Protein AF-A0A7V3M2A0-F1 (afdb_monomer_lite)

Foldseek 3Di:
DQDWDKDDDPVDPPQIAIDNDPVRRVVRSVVSVVVVVVVVVVCVPDDDDDDDDDDD

Secondary structure (DSSP, 8-state):
----EEEE-TTSTT-EEEESSHHHHHHHHHHHHHHHHHHHHHHTTSPPPPP-----

Sequence (56 aa):
ERGGFVAYCLTLKGCVSQGETEEEALENIKDAIRTYLLSLEDLKELKPMRTVEVTL

Radius of gyration: 14.94 Å; chains: 1; bounding box: 30×27×39 Å

Structure (mmCIF, N/CA/C/O backbone):
data_AF-A0A7V3M2A0-F1
#
_entry.id   AF-A0A7V3M2A0-F1
#
loop_
_atom_site.group_PDB
_atom_site.id
_atom_site.type_symbol
_atom_site.label_atom_id
_atom_site.label_alt_id
_atom_site.label_comp_id
_atom_site.label_asym_id
_atom_site.label_entity_id
_atom_site.label_seq_id
_atom_site.pdbx_PDB_ins_code
_atom_site.Cartn_x
_atom_site.Cartn_y
_atom_site.Cartn_z
_atom_site.occupancy
_atom_site.B_iso_or_equiv
_atom_site.auth_seq_id
_atom_site.auth_comp_id
_atom_site.auth_asym_id
_atom_site.auth_atom_id
_atom_site.pdbx_PDB_model_num
ATOM 1 N N . GLU A 1 1 ? -14.263 -12.175 16.062 1.00 57.88 1 GLU A N 1
ATOM 2 C CA . GLU A 1 1 ? -13.067 -11.334 15.849 1.00 57.88 1 GLU A CA 1
ATOM 3 C C . GLU A 1 1 ? -13.532 -9.947 15.429 1.00 57.88 1 GLU A C 1
ATOM 5 O O . GLU A 1 1 ? -14.582 -9.859 14.798 1.00 57.88 1 GLU A O 1
ATOM 10 N N . ARG A 1 2 ? -12.843 -8.871 15.833 1.00 65.94 2 ARG A N 1
ATOM 11 C CA . ARG A 1 2 ? -13.089 -7.552 15.228 1.00 65.94 2 ARG A CA 1
ATOM 12 C C . ARG A 1 2 ? -12.428 -7.614 13.852 1.00 65.94 2 ARG A C 1
ATOM 14 O O . ARG A 1 2 ? -11.257 -7.957 13.785 1.00 65.94 2 ARG A O 1
ATOM 21 N N . GLY A 1 3 ? -13.195 -7.435 12.781 1.00 80.75 3 GLY A N 1
ATOM 22 C CA . GLY A 1 3 ? -12.631 -7.431 11.430 1.00 80.75 3 GLY A CA 1
ATOM 23 C C . GLY A 1 3 ? -11.710 -6.225 11.243 1.00 80.75 3 GLY A C 1
ATOM 24 O O . GLY A 1 3 ? -12.024 -5.153 11.757 1.00 80.75 3 GLY A O 1
ATOM 25 N N . GLY A 1 4 ? -10.595 -6.413 10.537 1.00 94.00 4 GLY A N 1
ATOM 26 C CA . GLY A 1 4 ? -9.699 -5.328 10.134 1.00 94.00 4 GLY A CA 1
ATOM 27 C C . GLY A 1 4 ? -10.191 -4.583 8.888 1.00 94.00 4 GLY A C 1
ATOM 28 O O . GLY A 1 4 ? -11.214 -4.925 8.288 1.00 94.00 4 GLY A O 1
ATOM 29 N N . PHE A 1 5 ? -9.428 -3.575 8.482 1.00 97.38 5 PHE A N 1
ATOM 30 C CA . PHE A 1 5 ? -9.645 -2.760 7.2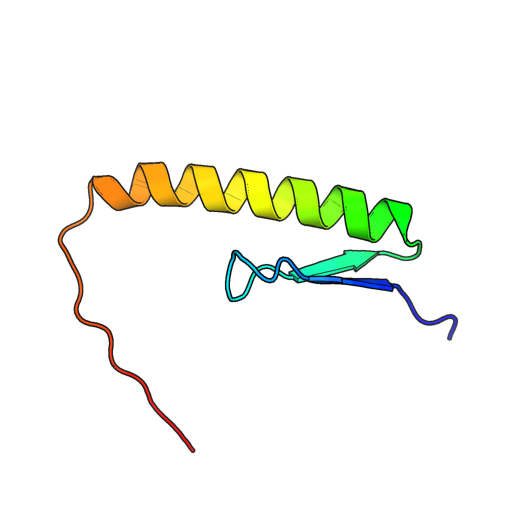92 1.00 97.38 5 PHE A CA 1
ATOM 31 C C . PHE A 1 5 ? -8.698 -3.186 6.174 1.00 97.38 5 PHE A C 1
ATOM 33 O O . PHE A 1 5 ? -7.544 -3.535 6.415 1.00 97.38 5 PHE A O 1
ATOM 40 N N . VAL A 1 6 ? -9.186 -3.121 4.935 1.00 97.06 6 VAL A N 1
ATOM 41 C CA . VAL A 1 6 ? -8.391 -3.372 3.729 1.00 97.06 6 VAL A CA 1
ATOM 42 C C . VAL A 1 6 ? -8.464 -2.144 2.832 1.00 97.06 6 VAL A C 1
ATOM 44 O O . VAL A 1 6 ? -9.551 -1.671 2.500 1.00 97.06 6 VAL A O 1
ATOM 47 N N . ALA A 1 7 ? -7.305 -1.640 2.427 1.00 97.56 7 ALA A N 1
ATOM 48 C CA . ALA A 1 7 ? -7.158 -0.523 1.511 1.00 97.56 7 ALA A CA 1
ATOM 49 C C . ALA A 1 7 ? -6.664 -1.017 0.146 1.00 97.56 7 ALA A C 1
ATOM 51 O O . ALA A 1 7 ? -5.767 -1.856 0.058 1.00 97.56 7 ALA A O 1
ATOM 52 N N . TYR A 1 8 ? -7.227 -0.459 -0.926 1.00 97.38 8 TYR A N 1
ATOM 53 C CA . TYR A 1 8 ? -6.870 -0.781 -2.308 1.00 97.38 8 TYR A CA 1
ATOM 54 C C . TYR A 1 8 ? -6.466 0.486 -3.060 1.00 97.38 8 TYR A C 1
ATOM 56 O O . TYR A 1 8 ? -7.165 1.498 -2.999 1.00 97.38 8 TYR A O 1
ATOM 64 N N . CYS A 1 9 ? -5.389 0.420 -3.843 1.00 96.50 9 CYS A N 1
ATOM 65 C CA . CYS A 1 9 ? -5.073 1.458 -4.821 1.00 96.50 9 CYS A CA 1
ATOM 66 C C . CYS A 1 9 ? -5.601 1.044 -6.201 1.00 96.50 9 CYS A C 1
ATOM 68 O O . CYS A 1 9 ? -5.006 0.214 -6.881 1.00 96.50 9 CYS A O 1
ATOM 70 N N . LEU A 1 10 ? -6.708 1.641 -6.649 1.00 93.38 10 LEU A N 1
ATOM 71 C CA . LEU A 1 10 ? -7.336 1.269 -7.928 1.00 93.38 10 LEU A CA 1
ATOM 72 C C . LEU A 1 10 ? -6.455 1.578 -9.150 1.00 93.38 10 LEU A C 1
ATOM 74 O O . LEU A 1 10 ? -6.554 0.901 -10.172 1.00 93.38 10 LEU A O 1
ATOM 78 N N . THR A 1 11 ? -5.582 2.581 -9.040 1.00 93.00 11 THR A N 1
ATOM 79 C CA . THR A 1 11 ? -4.646 2.969 -10.105 1.00 93.00 11 THR A CA 1
ATOM 80 C C . THR A 1 11 ? -3.487 1.978 -10.244 1.00 93.00 11 THR A C 1
ATOM 82 O O . THR A 1 11 ? -2.971 1.793 -11.345 1.00 93.00 11 THR A O 1
ATOM 85 N N . LEU A 1 12 ? -3.081 1.322 -9.153 1.00 91.69 12 LEU A N 1
ATOM 86 C CA . LEU A 1 12 ? -1.970 0.370 -9.127 1.00 91.69 12 LEU A CA 1
ATOM 87 C C . LEU A 1 12 ? -2.512 -1.043 -8.913 1.00 91.69 12 LEU A C 1
ATOM 89 O O . LEU A 1 12 ? -2.704 -1.487 -7.781 1.00 91.69 12 LEU A O 1
ATOM 93 N N . LYS A 1 13 ? -2.762 -1.761 -10.016 1.00 86.50 13 LYS A N 1
ATOM 94 C CA . LYS A 1 13 ? -3.268 -3.142 -9.962 1.00 86.50 13 LYS A CA 1
ATOM 95 C C . LYS A 1 13 ? -2.407 -4.001 -9.030 1.00 86.50 13 LYS A C 1
ATOM 97 O O . LYS A 1 13 ? -1.193 -4.065 -9.185 1.00 86.50 13 LYS A O 1
ATOM 102 N N . GLY A 1 14 ? -3.061 -4.681 -8.090 1.00 87.31 14 GLY A N 1
ATOM 103 C CA . GLY A 1 14 ? -2.405 -5.557 -7.115 1.00 87.31 14 GLY A CA 1
ATOM 104 C C . GLY A 1 14 ? -1.861 -4.847 -5.872 1.00 87.31 14 GLY A C 1
ATOM 105 O O . GLY A 1 14 ? -1.418 -5.528 -4.953 1.00 87.31 14 GLY A O 1
ATOM 106 N N . CYS A 1 15 ? -1.924 -3.514 -5.794 1.00 95.38 15 CYS A N 1
ATOM 107 C CA . CYS A 1 15 ? -1.533 -2.778 -4.596 1.00 95.38 15 CYS A CA 1
ATOM 108 C C . CYS A 1 15 ? -2.687 -2.771 -3.580 1.00 95.38 15 CYS A C 1
ATOM 110 O O . CYS A 1 15 ? -3.701 -2.084 -3.748 1.00 95.38 15 CYS A O 1
ATOM 112 N N . VAL A 1 16 ? -2.516 -3.579 -2.537 1.00 96.69 16 VAL A N 1
ATOM 113 C CA . VAL A 1 16 ? -3.457 -3.791 -1.436 1.00 96.69 16 VAL A CA 1
ATOM 114 C C . VAL A 1 16 ? -2.690 -3.781 -0.119 1.00 96.69 16 VAL A C 1
ATOM 116 O O . VAL A 1 16 ? -1.537 -4.208 -0.067 1.00 96.69 16 VAL A O 1
ATOM 119 N N . SER A 1 17 ? -3.324 -3.287 0.938 1.00 97.88 17 SER A N 1
ATOM 120 C CA . SER A 1 17 ? -2.779 -3.326 2.290 1.00 97.88 17 SER A CA 1
ATOM 121 C C . SER A 1 17 ? -3.892 -3.465 3.324 1.00 97.88 17 SER A C 1
ATOM 123 O O . SER A 1 17 ? -5.058 -3.233 3.007 1.00 97.88 17 SER A O 1
ATOM 125 N N . GLN A 1 18 ? -3.545 -3.858 4.547 1.00 97.44 18 GLN A N 1
ATOM 126 C CA . GLN A 1 18 ? -4.492 -4.084 5.639 1.00 97.44 18 GLN A CA 1
ATOM 127 C C . GLN A 1 18 ? -4.033 -3.415 6.940 1.00 97.44 18 GLN A C 1
ATOM 129 O O . GLN A 1 18 ? -2.843 -3.143 7.101 1.00 97.44 18 GLN A O 1
ATOM 134 N N . GLY A 1 19 ? -4.967 -3.182 7.860 1.00 97.19 19 GLY A N 1
ATOM 135 C CA . GLY A 1 19 ? -4.710 -2.643 9.198 1.00 97.19 19 GLY A CA 1
ATOM 136 C C . GLY A 1 19 ? -5.873 -2.908 10.155 1.00 97.19 19 GLY A C 1
ATOM 137 O O . GLY A 1 19 ? -6.977 -3.235 9.724 1.00 97.19 19 GLY A O 1
ATOM 138 N N . GLU A 1 20 ? -5.640 -2.775 11.455 1.00 96.50 20 GLU A N 1
ATOM 139 C CA . GLU A 1 20 ? -6.665 -2.909 12.496 1.00 96.50 20 GLU A CA 1
ATOM 140 C C . GLU A 1 20 ? -7.597 -1.685 12.536 1.00 96.50 20 GLU A C 1
ATOM 142 O O . GLU A 1 20 ? -8.760 -1.801 12.929 1.00 96.50 20 GLU A O 1
ATOM 147 N N . THR A 1 21 ? -7.115 -0.519 12.086 1.00 96.69 21 THR A N 1
ATOM 148 C CA . THR A 1 21 ? -7.920 0.697 11.875 1.00 96.69 21 THR A CA 1
ATOM 149 C C . THR A 1 21 ? -7.856 1.185 10.428 1.00 96.69 21 THR A C 1
ATOM 151 O O . THR A 1 21 ? -6.994 0.773 9.645 1.00 96.69 21 THR A O 1
ATOM 154 N N . GLU A 1 22 ? -8.775 2.081 10.063 1.00 96.81 22 GLU A N 1
ATOM 155 C CA . GLU A 1 22 ? -8.773 2.733 8.750 1.00 96.81 22 GLU A CA 1
ATOM 156 C C . GLU A 1 22 ? -7.478 3.527 8.528 1.00 96.81 22 GLU A C 1
ATOM 158 O O . GLU A 1 22 ? -6.871 3.437 7.460 1.00 96.81 22 GLU A O 1
ATOM 163 N N . GLU A 1 23 ? -7.013 4.254 9.547 1.00 97.94 23 GLU A N 1
ATOM 164 C CA . GLU A 1 23 ? -5.777 5.035 9.487 1.00 97.94 23 GLU A CA 1
ATOM 165 C C . GLU A 1 23 ? -4.559 4.144 9.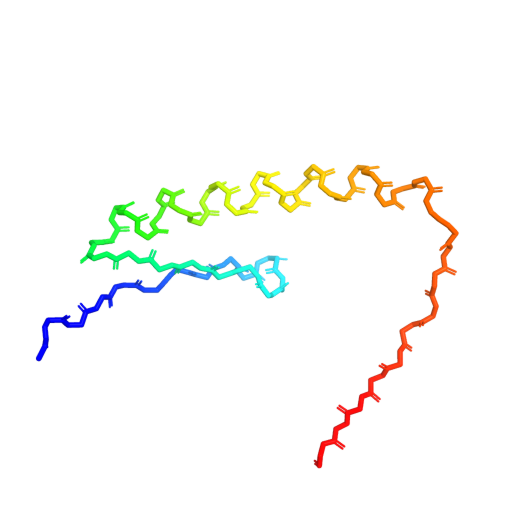253 1.00 97.94 23 GLU A C 1
ATOM 167 O O . GLU A 1 23 ? -3.736 4.462 8.398 1.00 97.94 23 GLU A O 1
ATOM 172 N N . GLU A 1 24 ? -4.470 3.010 9.951 1.00 97.94 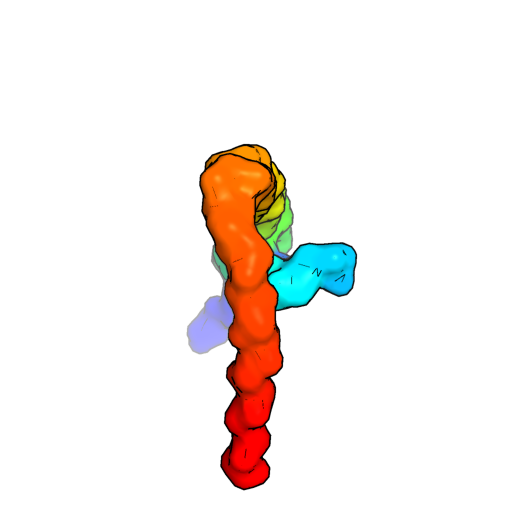24 GLU A N 1
ATOM 173 C CA . GLU A 1 24 ? -3.373 2.059 9.775 1.00 97.94 24 GLU A CA 1
ATOM 174 C C . GLU A 1 24 ? -3.373 1.468 8.359 1.00 97.94 24 GLU A C 1
ATOM 176 O O . GLU A 1 24 ? -2.346 1.474 7.680 1.00 97.94 24 GLU A O 1
ATOM 181 N N . ALA A 1 25 ? -4.530 1.020 7.859 1.00 98.12 25 ALA A N 1
ATOM 182 C CA . ALA A 1 25 ? -4.639 0.516 6.491 1.00 98.12 25 ALA A CA 1
ATOM 183 C C . ALA A 1 25 ? -4.239 1.589 5.455 1.00 98.12 25 ALA A C 1
ATOM 185 O O . ALA A 1 25 ? -3.600 1.276 4.443 1.00 98.12 25 ALA A O 1
ATOM 186 N N . LEU A 1 26 ? -4.572 2.860 5.717 1.00 98.25 26 LEU A N 1
ATOM 187 C CA . LEU A 1 26 ? -4.200 4.005 4.883 1.00 98.25 26 LEU A CA 1
ATOM 188 C C . LEU A 1 26 ? -2.712 4.369 4.967 1.00 98.25 26 LEU A C 1
ATOM 190 O O . LEU A 1 26 ? -2.143 4.820 3.970 1.00 98.25 26 LEU A O 1
ATOM 194 N N . GLU A 1 27 ? -2.063 4.224 6.118 1.00 98.44 27 GLU A N 1
ATOM 195 C CA . GLU A 1 27 ? -0.613 4.402 6.229 1.00 98.44 27 GLU A CA 1
ATOM 196 C C . GLU A 1 27 ? 0.123 3.269 5.517 1.00 98.44 27 GLU A C 1
ATOM 198 O O . GLU A 1 27 ? 0.959 3.531 4.646 1.00 98.44 27 GLU A O 1
ATOM 203 N N . ASN A 1 28 ? -0.293 2.027 5.759 1.00 98.19 28 ASN A N 1
ATOM 204 C CA . ASN A 1 28 ? 0.332 0.852 5.169 1.00 98.19 28 ASN A CA 1
ATOM 205 C C . ASN A 1 28 ? 0.209 0.842 3.633 1.00 98.19 28 ASN A C 1
ATOM 207 O O . ASN A 1 28 ? 1.160 0.478 2.938 1.00 98.19 28 ASN A O 1
ATOM 211 N N . ILE A 1 29 ? -0.930 1.260 3.057 1.00 98.00 29 ILE A N 1
ATOM 212 C CA . ILE A 1 29 ? -1.063 1.355 1.589 1.00 98.00 29 ILE A CA 1
ATOM 213 C C . ILE A 1 29 ? -0.173 2.465 1.006 1.00 98.00 29 ILE A C 1
ATOM 215 O O . ILE A 1 29 ? 0.345 2.307 -0.098 1.00 98.00 29 ILE A O 1
ATOM 219 N N . LYS A 1 30 ? 0.067 3.572 1.726 1.00 98.12 30 LYS A N 1
ATOM 220 C CA . LYS A 1 30 ? 0.976 4.639 1.263 1.00 98.12 30 LYS A CA 1
ATOM 221 C C . LYS A 1 30 ? 2.421 4.152 1.196 1.00 98.12 30 LYS A C 1
ATOM 223 O O . LYS A 1 30 ? 3.123 4.512 0.251 1.00 98.12 30 LYS A O 1
ATOM 228 N N . ASP A 1 31 ? 2.854 3.336 2.156 1.00 97.56 31 ASP A N 1
ATOM 229 C CA . ASP A 1 31 ? 4.163 2.679 2.101 1.00 97.56 31 ASP A CA 1
ATOM 230 C C . ASP A 1 31 ? 4.258 1.699 0.932 1.00 97.56 31 ASP A C 1
ATOM 232 O O . ASP A 1 31 ? 5.200 1.784 0.144 1.00 97.56 31 ASP A O 1
ATOM 236 N N . ALA A 1 32 ? 3.241 0.854 0.736 1.00 96.38 32 ALA A N 1
ATOM 237 C CA . ALA A 1 32 ? 3.198 -0.073 -0.394 1.00 96.38 32 ALA A CA 1
ATOM 238 C C . ALA A 1 32 ? 3.280 0.652 -1.752 1.00 96.38 32 ALA A C 1
ATOM 240 O O . ALA A 1 32 ? 4.003 0.214 -2.648 1.00 96.38 32 ALA A O 1
ATOM 241 N N . ILE A 1 33 ? 2.593 1.792 -1.896 1.00 96.31 33 ILE A N 1
ATOM 242 C CA . ILE A 1 33 ? 2.668 2.643 -3.093 1.00 96.31 33 ILE A CA 1
ATOM 243 C C . ILE A 1 33 ? 4.092 3.178 -3.294 1.00 96.31 33 ILE A C 1
ATOM 245 O O . ILE A 1 33 ? 4.609 3.109 -4.408 1.00 96.31 33 ILE A O 1
ATOM 249 N N . ARG A 1 34 ? 4.749 3.688 -2.241 1.00 95.69 34 ARG A N 1
ATOM 250 C CA . ARG A 1 34 ? 6.138 4.175 -2.329 1.00 95.69 34 ARG A CA 1
ATOM 251 C C . ARG A 1 34 ? 7.083 3.074 -2.802 1.00 95.69 34 ARG A C 1
ATOM 253 O O . ARG A 1 34 ? 7.839 3.290 -3.745 1.00 95.69 34 ARG A O 1
ATOM 260 N N . THR A 1 35 ? 7.003 1.890 -2.197 1.00 92.50 35 THR A N 1
ATOM 261 C CA . THR A 1 35 ? 7.824 0.735 -2.584 1.00 92.50 35 THR A CA 1
ATOM 262 C C . THR A 1 35 ? 7.562 0.304 -4.026 1.00 92.50 35 THR A C 1
ATOM 264 O O . THR A 1 35 ? 8.505 -0.000 -4.751 1.00 92.50 35 THR A O 1
ATOM 267 N N . TYR A 1 36 ? 6.303 0.317 -4.470 1.00 90.94 36 TYR A N 1
ATOM 268 C CA . TYR A 1 36 ? 5.946 0.000 -5.853 1.00 90.94 36 TYR A CA 1
ATOM 269 C C . TYR A 1 36 ? 6.559 0.991 -6.852 1.00 90.94 36 TYR A C 1
ATOM 271 O O . TYR A 1 36 ? 7.084 0.592 -7.885 1.00 90.94 36 TYR A O 1
ATOM 279 N N . LEU A 1 37 ? 6.504 2.291 -6.564 1.00 89.94 37 LEU A N 1
ATOM 280 C CA . LEU A 1 37 ? 7.067 3.301 -7.462 1.00 89.94 37 LEU A CA 1
ATOM 281 C C . LEU A 1 37 ? 8.593 3.195 -7.555 1.00 89.94 37 LEU A C 1
ATOM 283 O O . LEU A 1 37 ? 9.131 3.313 -8.652 1.00 89.94 37 LEU A O 1
ATOM 287 N N . LEU A 1 38 ? 9.268 2.910 -6.438 1.00 89.25 38 LEU A N 1
ATOM 288 C CA . LEU A 1 38 ? 10.712 2.661 -6.425 1.00 89.25 38 LEU A CA 1
ATOM 289 C C . LEU A 1 38 ? 11.080 1.434 -7.269 1.00 89.25 38 LEU A C 1
ATOM 291 O O . LEU A 1 38 ? 11.999 1.499 -8.078 1.00 89.25 38 LEU A O 1
ATOM 295 N N . SER A 1 39 ? 10.321 0.338 -7.166 1.00 85.62 39 SER A N 1
ATOM 296 C CA . SER A 1 39 ? 10.601 -0.848 -7.982 1.00 85.62 39 SER A CA 1
ATOM 297 C C . SER A 1 39 ? 10.382 -0.602 -9.478 1.00 85.62 39 SER A C 1
ATOM 299 O O . SER A 1 39 ? 11.102 -1.165 -10.298 1.00 85.62 39 SER A O 1
ATOM 301 N N . LEU A 1 40 ? 9.446 0.274 -9.869 1.00 83.94 40 LEU A N 1
ATOM 302 C CA . LEU A 1 40 ? 9.297 0.676 -11.272 1.00 83.94 40 LEU A CA 1
ATOM 303 C C . LEU A 1 40 ? 10.526 1.412 -11.815 1.00 83.94 40 LEU A C 1
ATOM 305 O O . LEU A 1 40 ? 10.804 1.303 -13.009 1.00 83.94 40 LEU A O 1
ATOM 309 N N . GLU A 1 41 ? 11.230 2.182 -10.986 1.00 78.94 41 GLU A N 1
ATOM 310 C CA . GLU A 1 41 ? 12.476 2.837 -11.392 1.00 78.94 41 GLU A CA 1
ATOM 311 C C . GLU A 1 41 ? 13.564 1.799 -11.668 1.00 78.94 41 GLU A C 1
ATOM 313 O O . GLU A 1 41 ? 14.184 1.860 -12.729 1.00 78.94 41 GLU A O 1
ATOM 318 N N . ASP A 1 42 ? 13.692 0.784 -10.810 1.00 77.94 42 ASP A N 1
ATOM 319 C CA . ASP A 1 42 ? 14.630 -0.328 -11.008 1.00 77.94 42 ASP A CA 1
ATOM 320 C C . ASP A 1 42 ? 14.300 -1.156 -12.266 1.00 77.94 42 ASP A C 1
ATOM 322 O O . ASP A 1 42 ? 15.190 -1.600 -12.995 1.00 77.94 42 ASP A O 1
ATOM 326 N N . LEU A 1 43 ? 13.009 -1.350 -12.566 1.00 72.31 43 LEU A N 1
ATOM 327 C CA . LEU A 1 43 ? 12.558 -2.120 -13.732 1.00 72.31 43 LEU A CA 1
ATOM 328 C C . LEU A 1 43 ? 12.848 -1.431 -15.074 1.00 72.31 43 LEU A C 1
ATOM 330 O O . LEU A 1 43 ? 12.908 -2.127 -16.090 1.00 72.31 43 LEU A O 1
ATOM 334 N N . LYS A 1 44 ? 13.032 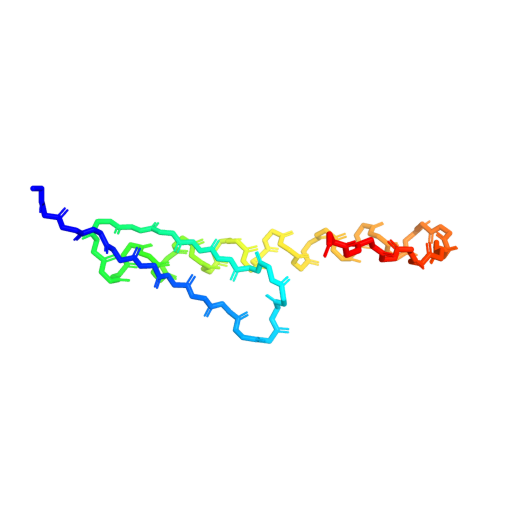-0.102 -15.122 1.00 71.75 44 LYS A N 1
ATOM 335 C CA . LYS A 1 44 ? 13.358 0.608 -16.379 1.00 71.75 44 LYS A CA 1
ATOM 336 C C . LYS A 1 44 ? 14.670 0.128 -17.000 1.00 71.75 44 LYS A C 1
ATOM 338 O O . LYS A 1 44 ? 14.828 0.215 -18.216 1.00 71.75 44 LYS A O 1
ATOM 343 N N . GLU A 1 45 ? 15.562 -0.428 -16.187 1.00 74.69 45 GLU A N 1
ATOM 344 C CA . GLU A 1 45 ? 16.857 -0.956 -16.618 1.00 74.69 45 GLU A CA 1
ATOM 345 C C . GLU A 1 45 ? 16.779 -2.406 -17.134 1.00 74.69 45 GLU A C 1
ATOM 347 O O . GLU A 1 45 ? 17.761 -2.954 -17.644 1.00 74.69 45 GLU A O 1
ATOM 352 N N . LEU A 1 46 ? 15.615 -3.056 -17.036 1.00 75.44 46 LEU A N 1
ATOM 353 C CA . LEU A 1 46 ? 15.428 -4.433 -17.485 1.00 75.44 46 LEU A CA 1
ATOM 354 C C . LEU A 1 46 ? 14.929 -4.510 -18.930 1.00 75.44 46 LEU A C 1
ATOM 356 O O . LEU A 1 46 ? 14.157 -3.686 -19.420 1.00 75.44 46 LEU A O 1
ATOM 360 N N . LYS A 1 47 ? 15.346 -5.571 -19.633 1.00 78.06 47 LYS A N 1
ATOM 361 C CA . LYS A 1 47 ? 14.853 -5.856 -20.986 1.00 78.06 47 LYS A CA 1
ATOM 362 C C . LYS A 1 47 ? 13.341 -6.131 -20.960 1.00 78.06 47 LYS A C 1
ATOM 364 O O . LYS A 1 47 ? 12.877 -6.844 -20.071 1.00 78.06 47 LYS A O 1
ATOM 369 N N . PRO A 1 48 ? 12.582 -5.663 -21.966 1.00 75.06 48 PRO A N 1
ATOM 370 C CA . PRO A 1 48 ? 11.140 -5.874 -22.021 1.00 75.06 48 PRO A CA 1
ATOM 371 C C . PRO A 1 48 ? 10.793 -7.369 -22.086 1.00 75.06 48 PRO A C 1
ATOM 373 O O . PRO A 1 48 ? 11.213 -8.082 -23.000 1.00 75.06 48 PRO A O 1
ATOM 376 N N . MET A 1 49 ? 10.002 -7.833 -21.116 1.00 80.88 49 MET A N 1
ATOM 377 C CA . MET A 1 49 ? 9.418 -9.177 -21.088 1.00 80.88 49 MET A CA 1
ATOM 378 C C . MET A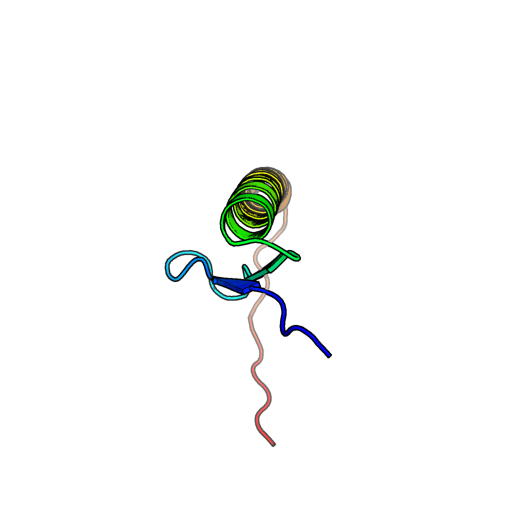 1 49 ? 8.034 -9.193 -21.746 1.00 80.88 49 MET A C 1
ATOM 380 O O . MET A 1 49 ? 7.309 -8.202 -21.733 1.00 80.88 49 MET A O 1
ATOM 384 N N . ARG A 1 50 ? 7.655 -10.344 -22.314 1.00 85.12 50 ARG A N 1
ATOM 385 C CA . ARG A 1 50 ? 6.294 -10.594 -22.812 1.00 85.12 50 ARG A CA 1
ATOM 386 C C . ARG A 1 50 ? 5.447 -11.194 -21.690 1.00 85.12 50 ARG A C 1
ATOM 388 O O . ARG A 1 50 ? 5.880 -12.153 -21.056 1.00 85.12 50 ARG A O 1
ATOM 395 N N . THR A 1 51 ? 4.254 -10.652 -21.473 1.00 84.38 51 THR A N 1
ATOM 396 C CA . THR A 1 51 ? 3.285 -11.178 -20.500 1.00 84.38 51 THR A CA 1
ATOM 397 C C . THR A 1 51 ? 2.595 -12.426 -21.054 1.00 84.38 51 THR A C 1
ATOM 399 O O . THR A 1 51 ? 2.206 -12.445 -22.221 1.00 84.38 51 THR A O 1
ATOM 402 N N . VAL A 1 52 ? 2.426 -13.455 -20.219 1.00 90.00 52 VAL A N 1
ATOM 403 C CA . VAL A 1 52 ? 1.608 -14.644 -20.505 1.00 90.00 52 VAL A CA 1
ATOM 404 C C . VAL A 1 52 ? 0.587 -14.780 -19.379 1.00 90.00 52 VAL A C 1
ATOM 406 O O . VAL A 1 52 ? 0.973 -14.880 -18.217 1.00 90.00 52 VAL A O 1
ATOM 409 N N . GLU A 1 53 ? -0.700 -14.752 -19.714 1.00 89.44 53 GLU A N 1
ATOM 410 C CA . GLU A 1 53 ? -1.798 -14.902 -18.754 1.00 89.44 53 GLU A CA 1
ATOM 411 C C . GLU A 1 53 ? -2.316 -16.347 -18.772 1.00 89.44 53 GLU A C 1
ATOM 413 O O . 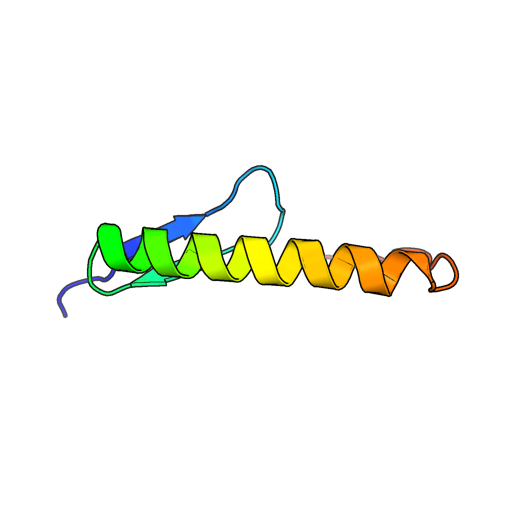GLU A 1 53 ? -2.439 -16.956 -19.835 1.00 89.44 53 GLU A O 1
ATOM 418 N N . VAL A 1 54 ? -2.614 -16.899 -17.593 1.00 89.50 54 VAL A N 1
ATOM 419 C CA . VAL A 1 54 ? -3.207 -18.234 -17.427 1.00 89.50 54 VAL A CA 1
ATOM 420 C C . VAL A 1 54 ? -4.515 -18.078 -16.661 1.00 89.50 54 VAL A C 1
ATOM 422 O O . VAL A 1 54 ? -4.536 -17.474 -15.590 1.00 89.50 54 VAL A O 1
ATOM 425 N N . THR A 1 55 ? -5.597 -18.629 -17.204 1.00 81.81 55 THR A N 1
ATOM 426 C CA . THR A 1 55 ? -6.918 -18.677 -16.564 1.00 81.81 55 THR A CA 1
ATOM 427 C C . THR A 1 55 ? -7.268 -20.133 -16.266 1.00 81.81 55 THR A C 1
ATOM 429 O O . THR A 1 55 ? -6.984 -20.997 -17.098 1.00 81.81 55 THR A O 1
ATOM 432 N N . LEU A 1 56 ? -7.851 -20.405 -15.095 1.00 75.75 56 LEU A N 1
ATOM 433 C CA . LEU A 1 56 ? -8.374 -21.731 -14.734 1.00 75.75 56 LEU A CA 1
ATOM 434 C C . LEU A 1 56 ? -9.711 -22.013 -15.425 1.00 75.75 56 LEU A C 1
ATOM 436 O O . LEU A 1 56 ? -10.503 -21.052 -15.560 1.00 75.75 56 LEU A O 1
#

pLDDT: mean 89.2, std 9.68, range [57.88, 98.44]